Protein AF-A0A2E0FIM1-F1 (afdb_monomer_lite)

Secondary structure (DSSP, 8-state):
---------------HHHHHHHHHHTT---SEEEEEEEE--GGGGSTTSHHHHHHHHHHHHTT-EEEEEEEEETTEEEEEEEEEEES-GGGHHHHHHHHHHHHHHHHHHTT--PEEEEEEESPPPPPP-------------

Radius of gyration: 20.63 Å; chains: 1; bounding box: 33×70×42 Å

Sequence (141 aa):
MSISKENEEEEQVMELADALQYYVDEGFPPEGFVVRYTFGEPSVNQESHPVWERLKLVAAGKDMNLQRRVLLFKEKSFTQYEMVWMGHHKLLVDTTNSVCELVENITKELDLQPTFTFGFLGSNPPPVEEVESEEADDDLF

Foldseek 3Di:
DDDDDDPPPPPPDDDPVVVQVVCVVVVFHFQWKKKKWKFQDVLVVDCPPPLNVLLVVLLVVLVWDWDWDWDDDPPTIMIMIMTIDGHGSVCHNVSVVVSVVSSVVVCVVVVTDTDMDMDTHRGPDDPDPPPPPPDPPPPDD

Structure (mmCIF, N/CA/C/O backbone):
data_AF-A0A2E0FIM1-F1
#
_entry.id   AF-A0A2E0FIM1-F1
#
loop_
_atom_site.group_PDB
_atom_site.id
_atom_site.type_symbol
_atom_site.label_atom_id
_atom_site.label_alt_id
_atom_site.label_comp_id
_atom_site.label_asym_id
_atom_site.label_entity_id
_atom_site.label_seq_id
_atom_site.pdbx_PDB_ins_code
_atom_site.Cartn_x
_atom_site.Cartn_y
_atom_site.Cartn_z
_atom_site.occupancy
_atom_site.B_iso_or_equiv
_atom_site.auth_seq_id
_atom_site.auth_comp_id
_atom_site.auth_asym_id
_atom_site.auth_atom_id
_atom_site.pdbx_PDB_model_num
ATOM 1 N N . MET A 1 1 ? -8.206 48.961 4.053 1.00 38.09 1 MET A N 1
ATOM 2 C CA . MET A 1 1 ? -8.530 47.526 4.157 1.00 38.09 1 MET A CA 1
ATOM 3 C C . MET A 1 1 ? -8.363 46.945 2.771 1.00 38.09 1 MET A C 1
ATOM 5 O O . MET A 1 1 ? -9.228 47.171 1.938 1.00 38.09 1 MET A O 1
ATOM 9 N N . SER A 1 2 ? -7.239 46.285 2.517 1.00 35.97 2 SER A N 1
ATOM 10 C CA . SER A 1 2 ? -7.026 45.534 1.282 1.00 35.97 2 SER A CA 1
ATOM 11 C C . SER A 1 2 ? -6.660 44.127 1.712 1.00 35.97 2 SER A C 1
ATOM 13 O O . SER A 1 2 ? -5.636 43.923 2.354 1.00 35.97 2 SER A O 1
ATOM 15 N N . ILE A 1 3 ? -7.583 43.203 1.469 1.00 41.97 3 ILE A N 1
ATOM 16 C CA . ILE A 1 3 ? -7.375 41.770 1.635 1.00 41.97 3 ILE A CA 1
ATOM 17 C C . ILE A 1 3 ? -6.574 41.352 0.406 1.00 41.97 3 ILE A C 1
ATOM 19 O O . ILE A 1 3 ? -7.114 41.332 -0.701 1.00 41.97 3 ILE A O 1
ATOM 23 N N . SER A 1 4 ? -5.280 41.111 0.588 1.00 43.69 4 SER A N 1
ATOM 24 C CA . SER A 1 4 ? -4.469 40.429 -0.413 1.00 43.69 4 SER A CA 1
ATOM 25 C C . SER A 1 4 ? -4.990 38.998 -0.513 1.00 43.69 4 SER A C 1
ATOM 27 O O . SER A 1 4 ? -5.038 38.289 0.488 1.00 43.69 4 SER A O 1
ATOM 29 N N . LYS A 1 5 ? -5.464 38.617 -1.700 1.00 46.41 5 LYS A N 1
ATOM 30 C CA . LYS A 1 5 ? -5.798 37.232 -2.027 1.00 46.41 5 LYS A CA 1
ATOM 31 C C . LYS A 1 5 ? -4.496 36.438 -2.030 1.00 46.41 5 LYS A C 1
ATOM 33 O O . LYS A 1 5 ? -3.640 36.696 -2.871 1.00 46.41 5 LYS A O 1
ATOM 38 N N . GLU A 1 6 ? -4.354 35.524 -1.083 1.00 45.94 6 GLU A N 1
ATOM 39 C CA . GLU A 1 6 ? -3.395 34.429 -1.181 1.00 45.94 6 GLU A CA 1
ATOM 40 C C . GLU A 1 6 ? -3.806 33.602 -2.409 1.00 45.94 6 GLU A C 1
ATOM 42 O O . GLU A 1 6 ? -4.928 33.101 -2.483 1.00 45.94 6 GLU A O 1
ATOM 47 N N . ASN A 1 7 ? -2.946 33.574 -3.430 1.00 42.72 7 ASN A N 1
ATOM 48 C CA . ASN A 1 7 ? -3.032 32.585 -4.497 1.00 42.72 7 ASN A CA 1
ATOM 49 C C . ASN A 1 7 ? -2.690 31.244 -3.842 1.00 42.72 7 ASN A C 1
ATOM 51 O O . ASN A 1 7 ? -1.523 30.958 -3.594 1.00 42.72 7 ASN A O 1
ATOM 55 N N . GLU A 1 8 ? -3.709 30.460 -3.511 1.00 46.88 8 GLU A N 1
ATOM 56 C CA . GLU A 1 8 ? -3.545 29.029 -3.290 1.00 46.88 8 GLU A CA 1
ATOM 57 C C . GLU A 1 8 ? -3.137 28.442 -4.649 1.00 46.88 8 GLU A C 1
ATOM 59 O O . GLU A 1 8 ? -3.959 28.351 -5.561 1.00 46.88 8 GLU A O 1
ATOM 64 N N . GLU A 1 9 ? -1.848 28.148 -4.837 1.00 56.88 9 GLU A N 1
ATOM 65 C CA . GLU A 1 9 ? -1.410 27.285 -5.932 1.00 56.88 9 GLU A CA 1
ATOM 66 C C . GLU A 1 9 ? -2.156 25.961 -5.767 1.00 56.88 9 GLU A C 1
ATOM 68 O O . GLU A 1 9 ? -1.933 25.227 -4.803 1.00 56.88 9 GLU A O 1
ATOM 73 N N . GLU A 1 10 ? -3.120 25.697 -6.651 1.00 50.91 10 GLU A N 1
ATOM 74 C CA . GLU A 1 10 ? -3.835 24.427 -6.668 1.00 50.91 10 GLU A CA 1
ATOM 75 C C . GLU A 1 10 ? -2.791 23.315 -6.830 1.00 50.91 10 GLU A C 1
ATOM 77 O O . GLU A 1 10 ? -2.129 23.239 -7.868 1.00 50.91 10 GLU A O 1
ATOM 82 N N . GLU A 1 11 ? -2.614 22.479 -5.798 1.00 59.16 11 GLU A N 1
ATOM 83 C CA . GLU A 1 11 ? -1.773 21.285 -5.877 1.00 59.16 11 GLU A CA 1
ATOM 84 C C . GLU A 1 11 ? -2.200 20.491 -7.117 1.00 59.16 11 GLU A C 1
ATOM 86 O O . GLU A 1 11 ? -3.303 19.936 -7.173 1.00 59.16 11 GLU A O 1
ATOM 91 N N . GLN A 1 12 ? -1.350 20.470 -8.147 1.00 60.41 12 GLN A N 1
ATOM 92 C CA . GLN A 1 12 ? -1.640 19.714 -9.356 1.00 60.41 12 GLN A CA 1
ATOM 93 C C . GLN A 1 12 ? -1.578 18.230 -9.014 1.00 60.41 12 GLN A C 1
ATOM 95 O O . GLN A 1 12 ? -0.507 17.640 -8.870 1.00 60.41 12 GLN A O 1
ATOM 100 N N . VAL A 1 13 ? -2.755 17.626 -8.870 1.00 74.25 13 VAL A N 1
ATOM 101 C CA . VAL A 1 13 ? -2.893 16.181 -8.723 1.00 74.25 13 VAL A CA 1
ATOM 102 C C . VAL A 1 13 ? -2.429 15.536 -10.027 1.00 74.25 13 VAL A C 1
ATOM 104 O O . VAL A 1 13 ? -3.070 15.683 -11.066 1.00 74.25 13 VAL A O 1
ATOM 107 N N . MET A 1 14 ? -1.297 14.838 -9.965 1.00 81.31 14 MET A N 1
ATOM 108 C CA . MET A 1 14 ? -0.728 14.096 -11.085 1.00 81.31 14 MET A CA 1
ATOM 109 C C . MET A 1 14 ? -1.113 12.618 -10.991 1.00 81.31 14 MET A C 1
ATOM 111 O O . MET A 1 14 ? -1.089 12.025 -9.910 1.00 81.31 14 MET A O 1
ATOM 115 N N . GLU A 1 15 ? -1.436 12.009 -12.130 1.00 90.50 15 GLU A N 1
ATOM 116 C CA . GLU A 1 15 ? -1.664 10.569 -12.211 1.00 90.50 15 GLU A CA 1
ATOM 117 C C . GLU A 1 15 ? -0.373 9.796 -11.910 1.00 90.50 15 GLU A C 1
ATOM 119 O O . GLU A 1 15 ? 0.727 10.203 -12.288 1.00 90.50 15 GLU A O 1
ATOM 124 N N . LEU A 1 16 ? -0.489 8.631 -11.263 1.00 91.25 16 LEU A N 1
ATOM 125 C CA . LEU A 1 16 ? 0.678 7.837 -10.852 1.00 91.25 16 LEU A CA 1
ATOM 126 C C . LEU A 1 16 ? 1.591 7.464 -12.034 1.00 91.25 16 LEU A C 1
ATOM 128 O O . LEU A 1 16 ? 2.810 7.397 -11.878 1.00 91.25 16 LEU A O 1
ATOM 132 N N . ALA A 1 17 ? 1.004 7.201 -13.204 1.00 93.00 17 ALA A N 1
ATOM 133 C CA . ALA A 1 17 ? 1.752 6.865 -14.411 1.00 93.00 17 ALA A CA 1
ATOM 134 C C . ALA A 1 17 ? 2.586 8.050 -14.918 1.00 93.00 17 ALA A C 1
ATOM 136 O O . ALA A 1 17 ? 3.748 7.858 -15.274 1.00 93.00 17 ALA A O 1
ATOM 137 N N . ASP A 1 18 ? 2.022 9.257 -14.884 1.00 92.44 18 ASP A N 1
ATOM 138 C CA . ASP A 1 18 ? 2.710 10.480 -15.302 1.00 92.44 18 ASP A CA 1
ATOM 139 C C . ASP A 1 18 ? 3.823 10.829 -14.311 1.00 92.44 18 ASP A C 1
ATOM 141 O O . ASP A 1 18 ? 4.952 11.104 -14.717 1.00 92.44 18 ASP A O 1
ATOM 145 N N . ALA A 1 19 ? 3.545 10.695 -13.009 1.00 90.31 19 ALA A N 1
ATOM 146 C CA . ALA A 1 19 ? 4.542 10.884 -11.961 1.00 90.31 19 ALA A CA 1
ATOM 147 C C . ALA A 1 19 ? 5.712 9.914 -12.132 1.00 90.31 19 ALA A C 1
ATOM 149 O O . ALA A 1 19 ? 6.868 10.320 -12.072 1.00 90.31 19 ALA A O 1
ATOM 150 N N . LEU A 1 20 ? 5.432 8.636 -12.399 1.00 92.50 20 LEU A N 1
ATOM 151 C CA . LEU A 1 20 ? 6.477 7.656 -12.667 1.00 92.50 20 LEU A CA 1
ATOM 152 C C . LEU A 1 20 ? 7.301 8.022 -13.907 1.00 92.50 20 LEU A C 1
ATOM 154 O O . LEU A 1 20 ? 8.527 7.921 -13.870 1.00 92.50 20 LEU A O 1
ATOM 158 N N . GLN A 1 21 ? 6.633 8.415 -14.992 1.00 92.81 21 GLN A N 1
ATOM 159 C CA . GLN A 1 21 ? 7.291 8.746 -16.251 1.00 92.81 21 GLN A CA 1
ATOM 160 C C . GLN A 1 21 ? 8.233 9.944 -16.089 1.00 92.81 21 GLN A C 1
ATOM 162 O O . GLN A 1 21 ? 9.367 9.870 -16.553 1.00 92.81 21 GLN A O 1
ATOM 167 N N . TYR A 1 22 ? 7.823 10.967 -15.335 1.00 90.56 22 TYR A N 1
ATOM 168 C CA . TYR A 1 22 ? 8.668 12.109 -14.984 1.00 90.56 22 TYR A CA 1
ATOM 169 C C . TYR A 1 22 ? 10.003 11.673 -14.353 1.00 90.56 22 TYR A C 1
ATOM 171 O O . TYR A 1 22 ? 11.070 12.037 -14.841 1.00 90.56 22 TYR A O 1
ATOM 179 N N . TYR A 1 23 ? 9.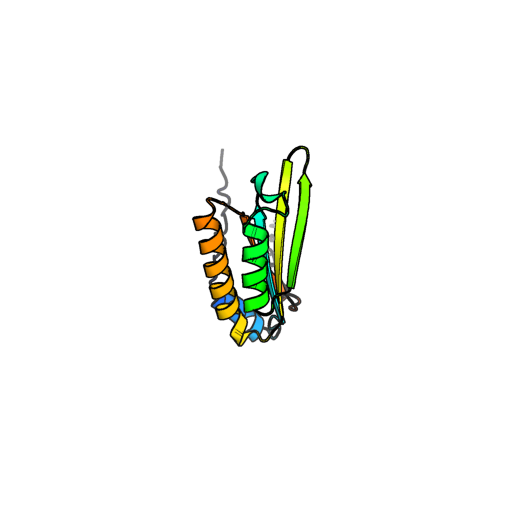977 10.805 -13.335 1.00 89.88 23 TYR A N 1
ATOM 180 C CA . TYR A 1 23 ? 11.213 10.308 -12.713 1.00 89.88 23 TYR A CA 1
ATOM 181 C C . TYR A 1 23 ? 12.077 9.465 -13.661 1.00 89.88 23 TYR A C 1
ATOM 183 O O . TYR A 1 23 ? 13.306 9.489 -13.569 1.00 89.88 23 TYR A O 1
ATOM 191 N N . VAL A 1 24 ? 11.458 8.691 -14.559 1.00 90.75 24 VAL A N 1
ATOM 192 C CA . VAL A 1 24 ? 12.190 7.894 -15.555 1.00 90.75 24 VAL A CA 1
ATOM 193 C C . VAL A 1 24 ? 12.899 8.802 -16.561 1.00 90.75 24 VAL A C 1
ATOM 195 O O . VAL A 1 24 ? 14.067 8.550 -16.866 1.00 90.75 24 VAL A O 1
ATOM 198 N N . ASP A 1 25 ? 12.223 9.842 -17.048 1.00 91.56 25 ASP A N 1
ATOM 199 C CA . ASP A 1 25 ? 12.757 10.775 -18.046 1.00 91.56 25 ASP A CA 1
ATOM 200 C C . ASP A 1 25 ? 13.899 11.631 -17.484 1.00 91.56 25 ASP A C 1
ATOM 202 O O . ASP A 1 25 ? 14.904 11.835 -18.166 1.00 91.56 25 ASP A O 1
ATOM 206 N N . GLU A 1 26 ? 13.815 12.011 -16.206 1.00 89.12 26 GLU A N 1
ATOM 207 C CA . GLU A 1 26 ? 14.891 12.694 -15.472 1.00 89.12 26 GLU A CA 1
ATOM 208 C C . GLU A 1 26 ? 16.080 11.771 -15.129 1.00 89.12 26 GLU A C 1
ATOM 210 O O . GLU A 1 26 ? 17.077 12.199 -14.548 1.00 89.12 26 GLU A O 1
ATOM 215 N N . GLY A 1 27 ? 16.014 10.483 -15.487 1.00 88.06 27 GLY A N 1
ATOM 216 C CA . GLY A 1 27 ? 17.092 9.521 -15.252 1.00 88.06 27 GLY A CA 1
ATOM 217 C C . GLY A 1 27 ? 17.173 8.999 -13.814 1.00 88.06 27 GLY A C 1
ATOM 218 O O . GLY A 1 27 ? 18.158 8.347 -13.458 1.00 88.06 27 GLY A O 1
ATOM 219 N N . PHE A 1 28 ? 16.129 9.215 -13.009 1.00 89.31 28 PHE A N 1
ATOM 220 C CA . PHE A 1 28 ? 15.999 8.735 -11.630 1.00 89.31 28 PHE A CA 1
ATOM 221 C C . PHE A 1 28 ? 14.837 7.737 -11.481 1.00 89.31 28 PHE A C 1
ATOM 223 O O . PHE A 1 28 ? 13.942 7.956 -10.663 1.00 89.31 28 PHE A O 1
ATOM 230 N N . PRO A 1 29 ? 14.806 6.629 -12.249 1.00 90.12 29 PRO A N 1
ATOM 231 C CA . PRO A 1 29 ? 13.695 5.688 -12.202 1.00 90.12 29 PRO A CA 1
ATOM 232 C C . PRO A 1 29 ? 13.540 5.092 -10.790 1.00 90.12 29 PRO A C 1
ATOM 234 O O . PRO A 1 29 ? 14.515 4.560 -10.254 1.00 90.12 29 PRO A O 1
ATOM 237 N N . PRO A 1 30 ? 12.330 5.093 -10.203 1.00 92.69 30 PRO A N 1
ATOM 238 C CA . PRO A 1 30 ? 12.089 4.456 -8.917 1.00 92.69 30 PRO A CA 1
ATOM 239 C C . PRO A 1 30 ? 12.418 2.959 -8.945 1.00 92.69 30 PRO A C 1
ATOM 241 O O . PRO A 1 30 ? 12.092 2.242 -9.897 1.00 92.69 30 PRO A O 1
ATOM 244 N N . GLU A 1 31 ? 13.018 2.474 -7.862 1.00 93.69 31 GLU A N 1
ATOM 245 C CA . GLU A 1 31 ? 13.372 1.063 -7.653 1.00 93.69 31 GLU A CA 1
ATOM 246 C C . GLU A 1 31 ? 12.271 0.286 -6.921 1.00 93.69 31 GLU A C 1
ATOM 248 O O . GLU A 1 31 ? 12.375 -0.921 -6.685 1.00 93.69 31 GLU A O 1
ATOM 253 N N . GLY A 1 32 ? 11.210 0.982 -6.524 1.00 95.12 32 GLY A N 1
ATOM 254 C CA . GLY A 1 32 ? 10.127 0.410 -5.756 1.00 95.12 32 GLY A CA 1
ATOM 255 C C . GLY A 1 32 ? 9.151 1.460 -5.264 1.00 95.12 32 GLY A C 1
ATOM 256 O O . GLY A 1 32 ? 9.233 2.643 -5.606 1.00 95.12 32 GLY A O 1
ATOM 257 N N . PHE A 1 33 ? 8.231 1.011 -4.424 1.00 96.25 33 PHE A N 1
ATOM 258 C CA . PHE A 1 33 ? 7.292 1.880 -3.742 1.00 96.25 33 PHE A CA 1
ATOM 259 C C . PHE A 1 33 ? 6.974 1.355 -2.347 1.00 96.25 33 PHE A C 1
ATOM 261 O O . PHE A 1 33 ? 7.133 0.171 -2.032 1.00 96.25 33 PHE A O 1
ATOM 268 N N . VAL A 1 34 ? 6.480 2.261 -1.515 1.00 96.69 34 VAL A N 1
ATOM 269 C CA . VAL A 1 34 ? 5.868 1.954 -0.234 1.00 96.69 34 VAL A CA 1
ATOM 270 C C . VAL A 1 34 ? 4.425 2.432 -0.249 1.00 96.69 34 VAL A C 1
ATOM 272 O O . VAL A 1 34 ? 4.133 3.574 -0.596 1.00 96.69 34 VAL A O 1
ATOM 275 N N . VAL A 1 35 ? 3.515 1.552 0.155 1.00 97.06 35 VAL A N 1
ATOM 276 C CA . VAL A 1 35 ? 2.154 1.929 0.535 1.00 97.06 35 VAL A CA 1
ATOM 277 C C . VAL A 1 35 ? 1.978 1.697 2.016 1.00 97.06 35 VAL A C 1
ATOM 279 O O . VAL A 1 35 ? 2.421 0.691 2.576 1.00 97.06 35 VAL A O 1
ATOM 282 N N . ARG A 1 36 ? 1.321 2.641 2.670 1.00 97.31 36 ARG A N 1
ATOM 283 C CA . ARG A 1 36 ? 1.111 2.600 4.106 1.00 97.31 36 ARG A CA 1
ATOM 284 C C . ARG A 1 36 ? -0.339 2.912 4.418 1.00 97.31 36 ARG A C 1
ATOM 286 O O . ARG A 1 36 ? -0.878 3.924 3.981 1.00 97.31 36 ARG A O 1
ATOM 293 N N . TYR A 1 37 ? -0.930 2.031 5.211 1.00 97.12 37 TYR A N 1
ATOM 294 C CA . TYR A 1 37 ? -2.306 2.105 5.672 1.00 97.12 37 TYR A CA 1
ATOM 295 C C . TYR A 1 37 ? -2.294 2.307 7.181 1.00 97.12 37 TYR A C 1
ATOM 297 O O . TYR A 1 37 ? -1.749 1.480 7.915 1.00 97.12 37 TYR A O 1
ATOM 305 N N . THR A 1 38 ? -2.866 3.415 7.643 1.00 96.44 38 THR A N 1
ATOM 306 C CA . THR A 1 38 ? -2.946 3.753 9.067 1.00 96.44 38 THR A CA 1
ATOM 307 C C . THR A 1 38 ? -4.395 3.689 9.530 1.00 96.44 38 THR A C 1
ATOM 309 O O . THR A 1 38 ? -5.232 4.444 9.050 1.00 96.44 38 THR A O 1
ATOM 312 N N . PHE A 1 39 ? -4.671 2.794 10.472 1.00 95.88 39 PHE A N 1
ATOM 313 C CA . PHE A 1 39 ? -5.985 2.535 11.052 1.00 95.88 39 PHE A CA 1
ATOM 314 C C . PHE A 1 39 ? -6.092 3.211 12.420 1.00 95.88 39 PHE A C 1
ATOM 316 O O . PHE A 1 39 ? -5.189 3.076 13.254 1.00 95.88 39 PHE A O 1
ATOM 323 N N . GLY A 1 40 ? -7.185 3.938 12.644 1.00 93.69 40 GLY A N 1
ATOM 324 C CA . GLY A 1 40 ? -7.495 4.586 13.925 1.00 93.69 40 GLY A CA 1
ATOM 325 C C . GLY A 1 40 ? -8.402 3.746 14.827 1.00 93.69 40 GLY A C 1
ATOM 326 O O . GLY A 1 40 ? -8.596 4.072 15.997 1.00 93.69 40 GLY A O 1
ATOM 327 N N . GLU A 1 41 ? -8.965 2.670 14.286 1.00 92.94 41 GLU A N 1
ATOM 328 C CA . GLU A 1 41 ? -9.910 1.781 14.936 1.00 92.94 41 GLU A CA 1
ATOM 329 C C . GLU A 1 41 ? -9.184 0.892 15.964 1.00 92.94 41 GLU A C 1
ATOM 331 O O . GLU A 1 41 ? -8.315 0.094 15.596 1.00 92.94 41 GLU A O 1
ATOM 336 N N . PRO A 1 42 ? -9.539 0.956 17.265 1.00 87.62 42 PRO A N 1
ATOM 337 C CA . PRO A 1 42 ? -8.822 0.213 18.304 1.00 87.62 42 PRO A CA 1
ATOM 338 C C . PRO A 1 42 ? -8.854 -1.312 18.139 1.00 87.62 42 PRO A C 1
ATOM 340 O O . PRO A 1 42 ? -7.957 -2.000 18.629 1.00 87.62 42 PRO A O 1
ATO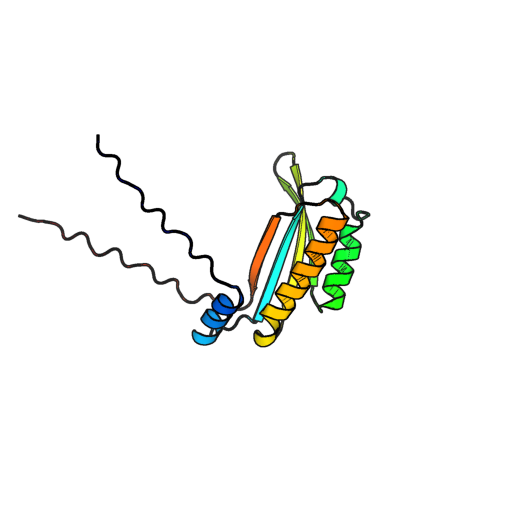M 343 N N . SER A 1 43 ? -9.868 -1.851 17.454 1.00 89.81 43 SER A N 1
ATOM 344 C CA . SER A 1 43 ? -9.987 -3.283 17.147 1.00 89.81 43 SER A CA 1
ATOM 345 C C . SER A 1 43 ? -8.811 -3.799 16.312 1.00 89.81 43 SER A C 1
ATOM 347 O O . SER A 1 43 ? -8.382 -4.937 16.501 1.00 89.81 43 SER A O 1
ATOM 349 N N . VAL A 1 44 ? -8.237 -2.956 15.448 1.00 92.69 44 VAL A N 1
ATOM 350 C CA . VAL A 1 44 ? -7.120 -3.304 14.553 1.00 92.69 44 VAL A CA 1
ATOM 351 C C . VAL A 1 44 ? -5.788 -3.448 15.309 1.00 92.69 44 VAL A C 1
ATOM 353 O O . VAL A 1 44 ? -4.843 -4.087 14.838 1.00 92.69 44 VAL A O 1
ATOM 356 N N . ASN A 1 45 ? -5.709 -2.933 16.539 1.00 89.06 45 ASN A N 1
ATOM 357 C CA . ASN A 1 45 ? -4.525 -3.090 17.387 1.00 89.06 45 ASN A CA 1
ATOM 358 C C . ASN A 1 45 ? -4.285 -4.531 17.836 1.00 89.06 45 ASN A C 1
ATOM 360 O O . ASN A 1 45 ? -3.167 -4.866 18.237 1.00 89.06 45 ASN A O 1
ATOM 364 N N . GLN A 1 46 ? -5.306 -5.382 17.783 1.00 88.44 46 GLN A N 1
ATOM 365 C CA . GLN A 1 46 ? -5.169 -6.787 18.129 1.00 88.44 46 GLN A CA 1
ATOM 366 C C . GLN A 1 46 ? -4.597 -7.556 16.938 1.00 88.44 46 GLN A C 1
ATOM 368 O O . GLN A 1 46 ? -5.096 -7.450 15.822 1.00 88.44 46 GLN A O 1
ATOM 373 N N . GLU A 1 47 ? -3.572 -8.377 17.164 1.00 84.81 47 GLU A N 1
ATOM 374 C CA . GLU A 1 47 ? -2.985 -9.202 16.093 1.00 84.81 47 GLU A CA 1
ATOM 375 C C . GLU A 1 47 ? -3.958 -10.248 15.540 1.00 84.81 47 GLU A C 1
ATOM 377 O O . GLU A 1 47 ? -3.803 -10.692 14.407 1.00 84.81 47 GLU A O 1
ATOM 382 N N . SER A 1 48 ? -4.988 -10.604 16.310 1.00 91.31 48 SER A N 1
ATOM 383 C CA . SER A 1 48 ? -6.086 -11.466 15.874 1.00 91.31 48 SER A CA 1
ATOM 384 C C . SER A 1 48 ? -7.060 -10.786 14.910 1.00 91.31 48 SER A C 1
ATOM 386 O O . SER A 1 48 ? -7.971 -11.449 14.415 1.00 91.31 48 SER A O 1
ATOM 388 N N . HIS A 1 49 ? -6.924 -9.480 14.652 1.00 95.56 49 HIS A N 1
ATOM 389 C CA . HIS A 1 49 ? -7.809 -8.783 13.727 1.00 95.56 49 HIS A CA 1
ATOM 390 C C . HIS A 1 49 ? -7.651 -9.348 12.299 1.00 95.56 49 HIS A C 1
ATOM 392 O O . HIS A 1 49 ? -6.521 -9.432 11.806 1.00 95.56 49 HIS A O 1
ATOM 398 N N . PRO A 1 50 ? -8.747 -9.677 11.581 1.00 96.38 50 PRO A N 1
ATOM 399 C CA . PRO A 1 50 ? -8.679 -10.332 10.267 1.00 96.38 50 PRO A CA 1
ATOM 400 C C . PRO A 1 50 ? -7.869 -9.577 9.209 1.00 96.38 50 PRO A C 1
ATOM 402 O O . PRO A 1 50 ? -7.329 -10.188 8.287 1.00 96.38 50 PRO A O 1
ATOM 405 N N . VAL A 1 51 ? -7.767 -8.251 9.342 1.00 96.12 51 VAL A N 1
ATOM 406 C CA . VAL A 1 51 ? -6.981 -7.411 8.428 1.00 96.12 51 VAL A CA 1
ATOM 407 C C . VAL A 1 51 ? -5.514 -7.839 8.374 1.00 96.12 51 VAL A C 1
ATOM 409 O O . VAL A 1 51 ? -4.912 -7.779 7.310 1.00 96.12 51 VAL A O 1
ATOM 412 N N . TRP A 1 52 ? -4.945 -8.332 9.480 1.00 95.06 52 TRP A N 1
ATOM 413 C CA . TRP A 1 52 ? -3.535 -8.710 9.524 1.00 95.06 52 TRP A CA 1
ATOM 414 C C . TRP A 1 52 ? -3.228 -9.868 8.577 1.00 95.06 52 TRP A C 1
ATOM 416 O O . TRP A 1 52 ? -2.360 -9.754 7.714 1.00 95.06 52 TRP A O 1
ATOM 426 N N . GLU A 1 53 ? -3.982 -10.959 8.693 1.00 95.50 53 GLU A N 1
ATOM 427 C CA . GLU A 1 53 ? -3.804 -12.135 7.839 1.00 95.50 53 GLU A CA 1
ATOM 428 C C . GLU A 1 53 ? -4.150 -11.831 6.378 1.00 95.50 53 GLU A C 1
ATOM 430 O O . GLU A 1 53 ? -3.454 -12.274 5.468 1.00 95.50 53 GLU A O 1
ATOM 435 N N . ARG A 1 54 ? -5.172 -11.005 6.131 1.00 97.25 54 ARG A N 1
ATOM 436 C CA . ARG A 1 54 ? -5.534 -10.598 4.767 1.00 97.25 54 ARG A CA 1
ATOM 437 C C . ARG A 1 54 ? -4.442 -9.753 4.104 1.00 97.25 54 ARG A C 1
ATOM 439 O O . ARG A 1 54 ? -4.114 -9.999 2.948 1.00 97.25 54 ARG A O 1
ATOM 446 N N . LEU A 1 55 ? -3.825 -8.820 4.830 1.00 97.12 55 LEU A N 1
ATOM 447 C CA . LEU A 1 55 ? -2.704 -8.033 4.306 1.00 97.12 55 LEU A CA 1
ATOM 448 C C . LEU A 1 55 ? -1.446 -8.879 4.094 1.00 97.12 55 LEU A C 1
ATOM 450 O O . LEU A 1 55 ? -0.733 -8.656 3.118 1.00 97.12 55 LEU A O 1
ATOM 454 N N . LYS A 1 56 ? -1.191 -9.893 4.934 1.00 96.69 56 LYS A N 1
ATOM 455 C CA . LYS A 1 56 ? -0.118 -10.867 4.669 1.00 96.69 56 LYS A CA 1
ATOM 456 C C . LYS A 1 56 ? -0.324 -11.596 3.345 1.00 96.69 56 LYS A C 1
ATOM 458 O O . LYS A 1 56 ? 0.644 -11.780 2.616 1.00 96.69 56 LYS A O 1
ATOM 463 N N . LEU A 1 57 ? -1.558 -11.999 3.030 1.00 97.38 57 LEU A N 1
ATOM 464 C CA . LEU A 1 57 ? -1.872 -12.657 1.758 1.00 97.38 57 LEU A CA 1
ATOM 465 C C . LEU A 1 57 ? -1.641 -11.729 0.564 1.00 97.38 57 LEU A C 1
ATOM 467 O O . LEU A 1 57 ? -1.072 -12.168 -0.432 1.00 97.38 57 LEU A O 1
ATOM 471 N N . VAL A 1 58 ? -2.032 -10.455 0.673 1.00 97.38 58 VAL A N 1
ATOM 472 C CA . VAL A 1 58 ? -1.758 -9.455 -0.372 1.00 97.38 58 VAL A CA 1
ATOM 473 C C . VAL A 1 58 ? -0.255 -9.288 -0.573 1.00 97.38 58 VAL A C 1
ATOM 475 O O . VAL A 1 58 ? 0.223 -9.402 -1.699 1.00 97.38 58 VAL A O 1
ATOM 478 N N . ALA A 1 59 ? 0.492 -9.085 0.514 1.00 97.38 59 ALA A N 1
ATOM 479 C CA . ALA A 1 59 ? 1.933 -8.903 0.450 1.00 97.38 59 ALA A CA 1
ATOM 480 C C . ALA A 1 59 ? 2.638 -10.131 -0.145 1.00 97.38 59 ALA A C 1
ATOM 482 O O . ALA A 1 59 ? 3.429 -9.991 -1.072 1.00 97.38 59 ALA A O 1
ATOM 483 N N . ALA A 1 60 ? 2.295 -11.339 0.309 1.00 96.94 60 ALA A N 1
ATOM 484 C CA . ALA A 1 60 ? 2.857 -12.578 -0.224 1.00 96.94 60 ALA A CA 1
ATOM 485 C C . AL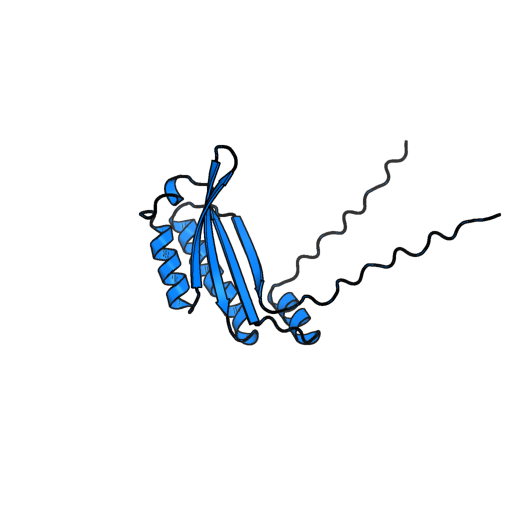A A 1 60 ? 2.495 -12.803 -1.702 1.00 96.94 60 ALA A C 1
ATOM 487 O O . ALA A 1 60 ? 3.336 -13.244 -2.474 1.00 96.94 60 ALA A O 1
ATOM 488 N N . GLY A 1 61 ? 1.265 -12.483 -2.115 1.00 96.25 61 GLY A N 1
ATOM 489 C CA . GLY A 1 61 ? 0.818 -12.632 -3.503 1.00 96.25 61 GLY A CA 1
ATOM 490 C C . GLY A 1 61 ? 1.419 -11.615 -4.479 1.00 96.25 61 GLY A C 1
ATOM 491 O O . GLY A 1 61 ? 1.261 -11.774 -5.690 1.00 96.25 61 GLY A O 1
ATOM 492 N N . LYS A 1 62 ? 2.073 -10.568 -3.968 1.00 95.56 62 LYS A N 1
ATOM 493 C CA . LYS A 1 62 ? 2.697 -9.487 -4.744 1.00 95.56 62 LYS A CA 1
ATOM 494 C C . LYS A 1 62 ? 4.193 -9.337 -4.460 1.00 95.56 62 LYS A C 1
ATOM 496 O O . LYS A 1 62 ? 4.772 -8.322 -4.832 1.00 95.56 62 LYS A O 1
ATOM 501 N N . ASP A 1 63 ? 4.801 -10.321 -3.796 1.00 95.81 63 ASP A N 1
ATOM 502 C CA . ASP A 1 63 ? 6.218 -10.320 -3.410 1.00 95.81 63 ASP A CA 1
ATOM 503 C C . ASP A 1 63 ? 6.645 -9.054 -2.634 1.00 95.81 63 ASP A C 1
ATOM 505 O O . ASP A 1 63 ? 7.731 -8.508 -2.824 1.00 95.81 63 ASP A O 1
ATOM 509 N N . MET A 1 64 ? 5.776 -8.563 -1.744 1.00 97.44 64 MET A N 1
ATOM 510 C CA . MET A 1 64 ? 6.019 -7.378 -0.917 1.00 97.44 64 MET A CA 1
ATOM 511 C C . MET A 1 64 ? 6.491 -7.750 0.489 1.00 97.44 64 MET A C 1
ATOM 513 O O . MET A 1 64 ? 6.059 -8.741 1.083 1.00 97.44 64 MET A O 1
ATOM 517 N N . ASN A 1 65 ? 7.311 -6.888 1.084 1.00 97.69 65 ASN A N 1
ATOM 518 C CA . ASN A 1 65 ? 7.599 -6.932 2.512 1.00 97.69 65 ASN A CA 1
ATOM 519 C C . ASN A 1 65 ? 6.492 -6.204 3.281 1.00 97.69 65 ASN A C 1
ATOM 521 O O . ASN A 1 65 ? 6.228 -5.036 3.007 1.00 97.69 65 ASN A O 1
ATOM 525 N N . LEU A 1 66 ? 5.864 -6.878 4.245 1.00 97.62 66 LEU A N 1
ATOM 526 C CA . LEU A 1 66 ? 4.839 -6.297 5.108 1.00 97.62 66 LEU A CA 1
ATOM 527 C C . LEU A 1 66 ? 5.382 -6.076 6.520 1.00 97.62 66 LEU A C 1
ATOM 529 O O . LEU A 1 66 ? 5.810 -7.015 7.192 1.00 97.62 66 LEU A O 1
ATOM 533 N N . GLN A 1 67 ? 5.260 -4.846 7.006 1.00 96.75 67 GLN A N 1
ATOM 534 C CA . GLN A 1 67 ? 5.570 -4.474 8.379 1.00 96.75 67 GLN A CA 1
ATOM 535 C C . GLN A 1 67 ? 4.329 -3.948 9.087 1.00 96.75 67 GLN A C 1
ATOM 537 O O . GLN A 1 67 ? 3.515 -3.230 8.509 1.00 96.75 67 GLN A O 1
ATOM 542 N N . ARG A 1 68 ? 4.209 -4.276 10.373 1.00 95.31 68 ARG A N 1
ATOM 543 C CA . ARG A 1 68 ? 3.158 -3.774 11.257 1.00 95.31 68 ARG A CA 1
ATOM 544 C C . ARG A 1 68 ? 3.786 -2.978 12.391 1.00 95.31 68 ARG A C 1
ATOM 546 O O . ARG A 1 68 ? 4.719 -3.453 13.033 1.00 95.31 68 ARG A O 1
ATOM 553 N N . ARG A 1 69 ? 3.246 -1.795 12.673 1.00 94.00 69 ARG A N 1
ATOM 554 C CA . ARG A 1 69 ? 3.647 -0.948 13.802 1.00 94.00 69 ARG A CA 1
ATOM 555 C C . ARG A 1 69 ? 2.402 -0.477 14.545 1.00 94.00 69 ARG A C 1
ATOM 557 O O . ARG A 1 69 ? 1.428 -0.075 13.917 1.00 94.00 69 ARG A O 1
ATOM 564 N N . VAL A 1 70 ? 2.433 -0.511 15.873 1.00 92.31 70 VAL A N 1
ATOM 565 C CA . VAL A 1 70 ? 1.409 0.133 16.708 1.00 92.31 70 VAL A CA 1
ATOM 566 C C . VAL A 1 70 ? 1.997 1.445 17.204 1.00 92.31 70 VAL A C 1
ATOM 568 O O . VAL A 1 70 ? 3.021 1.455 17.884 1.00 92.31 70 VAL A O 1
ATOM 571 N N . LEU A 1 71 ? 1.376 2.552 16.815 1.00 90.94 71 LEU A N 1
ATOM 572 C CA . LEU A 1 71 ? 1.794 3.903 17.154 1.00 90.94 71 LEU A CA 1
ATOM 573 C C . LEU A 1 71 ? 0.918 4.419 18.291 1.00 90.94 71 LEU A C 1
ATOM 575 O O . LEU A 1 71 ? -0.308 4.342 18.224 1.00 90.94 71 LEU A O 1
ATOM 579 N N . LEU A 1 72 ? 1.545 4.969 19.326 1.00 89.69 72 LEU A N 1
ATOM 580 C CA . LEU A 1 72 ? 0.847 5.629 20.422 1.00 89.69 72 LEU A CA 1
ATOM 581 C C . LEU A 1 72 ? 1.067 7.134 20.300 1.00 89.69 72 LEU A C 1
ATOM 583 O O . LEU A 1 72 ? 2.200 7.605 20.377 1.00 89.69 72 LEU A O 1
ATOM 587 N N . PHE A 1 73 ? -0.012 7.890 20.117 1.00 84.75 73 PHE A N 1
ATOM 588 C CA . PHE A 1 73 ? 0.037 9.344 20.086 1.00 84.75 73 PHE A CA 1
ATOM 589 C C . PHE A 1 73 ? -0.939 9.921 21.106 1.00 84.75 73 PHE A C 1
ATOM 591 O O . PHE A 1 73 ? -2.160 9.806 20.964 1.00 84.75 73 PHE A O 1
ATOM 598 N N . LYS A 1 74 ? -0.386 10.558 22.145 1.00 86.31 74 LYS A N 1
ATOM 599 C CA . LYS A 1 74 ? -1.128 10.981 23.342 1.00 86.31 74 LYS A CA 1
ATOM 600 C C . LYS A 1 74 ? -1.872 9.783 23.953 1.00 86.31 74 LYS A C 1
ATOM 602 O O . LYS A 1 74 ? -1.231 8.860 24.439 1.00 86.31 74 LYS A O 1
ATOM 607 N N . GLU A 1 75 ? -3.199 9.781 23.880 1.00 84.56 75 GLU A N 1
ATOM 608 C CA . GLU A 1 75 ? -4.082 8.732 24.410 1.00 84.56 75 GLU A CA 1
ATOM 609 C C . GLU A 1 75 ? -4.724 7.881 23.300 1.00 84.56 75 GLU A C 1
ATOM 611 O O . GLU A 1 75 ? -5.618 7.081 23.567 1.00 84.56 75 GLU A O 1
ATOM 616 N N . LYS A 1 76 ? -4.300 8.052 22.040 1.00 86.44 76 LYS A N 1
ATOM 617 C CA . LYS A 1 76 ? -4.824 7.306 20.891 1.00 86.44 76 LYS A CA 1
ATOM 618 C C . LYS A 1 76 ? -3.781 6.338 20.350 1.00 86.44 76 LYS A C 1
ATOM 620 O O . LYS A 1 76 ? -2.618 6.688 20.155 1.00 86.44 76 LYS A O 1
ATOM 625 N N . SER A 1 77 ? -4.228 5.121 20.089 1.00 90.50 77 SER A N 1
ATOM 626 C CA . SER A 1 77 ? -3.467 4.072 19.417 1.00 90.50 77 SER A CA 1
ATOM 627 C C . SER A 1 77 ? -3.843 4.018 17.942 1.00 90.50 77 SER A C 1
ATOM 629 O O . SER A 1 77 ? -5.033 4.007 17.629 1.00 90.50 77 SER A O 1
ATOM 631 N N . PHE A 1 78 ? -2.851 3.901 17.074 1.00 94.00 78 PHE A N 1
ATOM 632 C CA . PHE A 1 78 ? -3.033 3.678 15.648 1.00 94.00 78 PHE A CA 1
ATOM 633 C C . PHE A 1 78 ? -2.270 2.425 15.248 1.00 94.00 78 PHE A C 1
ATOM 635 O O . PHE A 1 78 ? -1.154 2.202 15.718 1.00 94.00 78 PHE A O 1
ATOM 642 N N . THR A 1 79 ? -2.836 1.621 14.357 1.00 95.88 79 THR A N 1
ATOM 643 C CA . THR A 1 79 ? -2.099 0.512 13.749 1.00 95.88 79 THR A CA 1
ATOM 644 C C . THR A 1 79 ? -1.732 0.881 12.328 1.00 95.88 79 THR A C 1
ATOM 646 O O . THR A 1 79 ? -2.585 1.247 11.528 1.00 95.88 79 THR A O 1
ATOM 649 N N . GLN A 1 80 ? -0.451 0.773 12.013 1.00 96.38 80 GLN A N 1
ATOM 650 C CA . GLN A 1 80 ? 0.095 1.070 10.706 1.00 96.38 80 GLN A CA 1
ATOM 651 C C . GLN A 1 80 ? 0.609 -0.210 10.058 1.00 96.38 80 GLN A C 1
ATOM 653 O O . GLN A 1 80 ? 1.399 -0.942 10.659 1.00 96.38 80 GLN A O 1
ATOM 658 N N . TYR A 1 81 ? 0.179 -0.448 8.824 1.00 97.12 81 TYR A N 1
ATOM 659 C CA . TYR A 1 81 ? 0.707 -1.491 7.957 1.00 97.12 81 TYR A CA 1
ATOM 660 C C . TYR A 1 81 ? 1.456 -0.840 6.804 1.00 97.12 81 TYR A C 1
ATOM 662 O O . TYR A 1 81 ? 0.900 -0.006 6.095 1.00 97.12 81 TYR A O 1
ATOM 670 N N . GLU A 1 82 ? 2.717 -1.205 6.640 1.00 97.69 82 GLU A N 1
ATOM 671 C CA . GLU A 1 82 ? 3.611 -0.704 5.6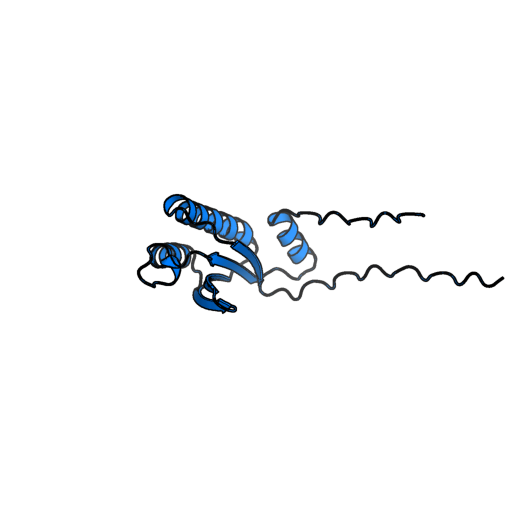02 1.00 97.69 82 GLU A CA 1
ATOM 672 C C . GLU A 1 82 ? 3.945 -1.871 4.675 1.00 97.69 82 GLU A C 1
ATOM 674 O O . GLU A 1 82 ? 4.478 -2.881 5.132 1.00 97.69 82 GLU A O 1
ATOM 679 N N . MET A 1 83 ? 3.586 -1.757 3.398 1.00 97.88 83 MET A N 1
ATOM 680 C CA . MET A 1 83 ? 3.929 -2.736 2.372 1.00 97.88 83 MET A CA 1
ATOM 681 C C . MET A 1 83 ? 4.917 -2.116 1.401 1.00 97.88 83 MET A C 1
ATOM 683 O O . MET A 1 83 ? 4.633 -1.098 0.772 1.00 97.88 83 MET A O 1
ATOM 687 N N . VAL A 1 84 ? 6.078 -2.748 1.300 1.00 97.81 84 VAL A N 1
ATOM 688 C CA . VAL A 1 84 ? 7.191 -2.309 0.467 1.00 97.81 84 VAL A CA 1
ATOM 689 C C . VAL A 1 84 ? 7.366 -3.294 -0.671 1.00 97.81 84 VAL A C 1
ATOM 691 O O . VAL A 1 84 ? 7.529 -4.493 -0.438 1.00 97.81 84 VAL A O 1
ATOM 694 N N . TRP A 1 85 ? 7.366 -2.780 -1.891 1.00 97.88 85 TRP A N 1
ATOM 695 C CA . TRP A 1 85 ? 7.688 -3.541 -3.086 1.00 97.88 85 TRP A CA 1
ATOM 696 C C . TRP A 1 85 ? 8.936 -2.962 -3.736 1.00 97.88 85 TRP A C 1
ATOM 698 O O . TRP A 1 85 ? 9.053 -1.746 -3.874 1.00 97.88 85 TRP A O 1
ATOM 708 N N . MET A 1 86 ? 9.843 -3.841 -4.152 1.00 96.25 86 MET A N 1
ATOM 709 C CA . MET A 1 86 ? 11.038 -3.490 -4.915 1.00 96.25 86 MET A CA 1
ATOM 710 C C . MET A 1 86 ? 10.990 -4.225 -6.249 1.00 96.25 86 MET A C 1
ATOM 712 O O . MET A 1 86 ? 10.682 -5.417 -6.290 1.00 96.25 86 MET A O 1
ATOM 716 N N . GLY A 1 87 ? 11.320 -3.538 -7.335 1.00 93.19 87 GLY A N 1
ATOM 717 C CA . GLY A 1 87 ? 11.295 -4.130 -8.661 1.00 93.19 87 GLY A CA 1
ATOM 718 C C . GLY A 1 87 ? 11.441 -3.103 -9.773 1.00 93.19 87 GLY A C 1
ATOM 719 O O . GLY A 1 87 ? 11.805 -1.951 -9.564 1.00 93.19 87 GLY A O 1
ATOM 720 N N . HIS A 1 88 ? 11.179 -3.537 -11.002 1.00 93.12 88 HIS A N 1
ATOM 721 C CA . HIS A 1 88 ? 11.351 -2.677 -12.166 1.00 93.12 88 HIS A CA 1
ATOM 722 C C . HIS A 1 88 ? 10.183 -1.688 -12.295 1.00 93.12 88 HIS A C 1
ATOM 724 O O . HIS A 1 88 ? 9.029 -2.110 -12.348 1.00 93.12 88 HIS A O 1
ATOM 730 N N . HIS A 1 89 ? 10.481 -0.395 -12.478 1.00 91.69 89 HIS A N 1
ATOM 731 C CA . HIS A 1 89 ? 9.482 0.677 -12.629 1.00 91.69 89 HIS A CA 1
ATOM 732 C C . HIS A 1 89 ? 8.341 0.376 -13.622 1.00 91.69 89 HIS A C 1
ATOM 734 O O . HIS A 1 89 ? 7.203 0.743 -13.372 1.00 91.69 89 HIS A O 1
ATOM 740 N N . LYS A 1 90 ? 8.589 -0.367 -14.711 1.00 93.31 90 LYS A N 1
ATOM 741 C CA . LYS A 1 90 ? 7.561 -0.753 -15.696 1.00 93.31 90 LYS A CA 1
ATOM 742 C C . LYS A 1 90 ? 6.389 -1.538 -15.104 1.00 93.31 90 LYS A C 1
ATOM 744 O O . LYS A 1 90 ? 5.320 -1.542 -15.694 1.00 93.31 90 LYS A O 1
ATOM 749 N N . LEU A 1 91 ? 6.597 -2.221 -13.979 1.00 95.19 91 LEU A N 1
ATOM 750 C CA . LEU A 1 91 ? 5.560 -2.980 -13.278 1.00 95.19 91 LEU A CA 1
ATOM 751 C C . LEU A 1 91 ? 4.940 -2.190 -12.123 1.00 95.19 91 LEU A C 1
ATOM 753 O O . LEU A 1 91 ? 4.011 -2.679 -11.486 1.00 95.19 91 LEU A O 1
ATOM 757 N N . LEU A 1 92 ? 5.464 -1.003 -11.811 1.00 94.75 92 LEU A N 1
ATOM 758 C CA . LEU A 1 92 ? 5.144 -0.283 -10.586 1.00 94.75 92 LEU A CA 1
ATOM 759 C C . LEU A 1 92 ? 3.682 0.155 -10.563 1.00 94.75 92 LEU A C 1
ATOM 761 O O . LEU A 1 92 ? 2.997 -0.114 -9.579 1.00 94.75 92 LEU A O 1
ATOM 765 N N . VAL A 1 93 ? 3.203 0.781 -11.642 1.00 94.81 93 VAL A N 1
ATOM 766 C CA . VAL A 1 93 ? 1.817 1.266 -11.749 1.00 94.81 93 VAL A CA 1
ATOM 767 C C . VAL A 1 93 ? 0.836 0.104 -11.600 1.00 94.81 93 VAL A C 1
ATOM 769 O O . VAL A 1 93 ? -0.018 0.127 -10.715 1.00 94.81 93 VAL A O 1
ATOM 772 N N . ASP A 1 94 ? 1.018 -0.958 -12.387 1.00 96.50 94 ASP A N 1
ATOM 773 C CA . ASP A 1 94 ? 0.155 -2.143 -12.349 1.00 96.50 94 ASP A CA 1
ATOM 774 C C . ASP A 1 94 ? 0.173 -2.830 -10.977 1.00 96.50 94 ASP A C 1
ATOM 776 O O . ASP A 1 94 ? -0.869 -3.232 -10.450 1.00 96.50 94 ASP A O 1
ATOM 780 N N . THR A 1 95 ? 1.356 -2.946 -10.366 1.00 96.56 95 THR A N 1
ATOM 781 C CA . THR A 1 95 ? 1.505 -3.562 -9.042 1.00 96.56 95 THR A CA 1
ATOM 782 C C . THR A 1 95 ? 0.836 -2.709 -7.971 1.00 96.56 95 THR A C 1
ATOM 784 O O . THR A 1 95 ? 0.108 -3.251 -7.142 1.00 96.56 95 THR A O 1
ATOM 787 N N . THR A 1 96 ? 1.018 -1.388 -8.016 1.00 95.88 96 THR A N 1
ATOM 788 C CA . THR A 1 96 ? 0.421 -0.441 -7.065 1.00 95.88 96 THR A CA 1
ATOM 789 C C . THR A 1 96 ? -1.097 -0.480 -7.157 1.00 95.88 96 THR A C 1
ATOM 791 O O . THR A 1 96 ? -1.753 -0.730 -6.150 1.00 95.88 96 THR A O 1
ATOM 794 N N . ASN A 1 97 ? -1.655 -0.335 -8.361 1.00 95.44 97 ASN A N 1
ATOM 795 C CA . ASN A 1 97 ? -3.100 -0.351 -8.585 1.00 95.44 97 ASN A CA 1
ATOM 796 C C . ASN A 1 97 ? -3.725 -1.662 -8.103 1.00 95.44 97 ASN A C 1
ATOM 798 O O . ASN A 1 97 ? -4.712 -1.651 -7.370 1.00 95.44 97 ASN A O 1
ATOM 802 N N . SER A 1 98 ? -3.104 -2.796 -8.437 1.00 96.50 98 SER A N 1
ATOM 803 C CA . SER A 1 98 ? -3.598 -4.102 -8.004 1.00 96.50 98 SER A CA 1
ATOM 804 C C . SER A 1 98 ? -3.525 -4.289 -6.483 1.00 96.50 98 SER A C 1
ATOM 806 O O . SER A 1 98 ? -4.430 -4.882 -5.902 1.00 96.50 98 SER A O 1
ATOM 808 N N . VAL A 1 99 ? -2.473 -3.797 -5.820 1.00 96.88 99 VAL A N 1
ATOM 809 C CA . VAL A 1 99 ? -2.366 -3.831 -4.352 1.00 96.88 99 VAL A CA 1
ATOM 810 C C . VAL A 1 99 ? -3.428 -2.938 -3.715 1.00 96.88 99 VAL A C 1
ATOM 812 O O . VAL A 1 99 ? -4.117 -3.392 -2.803 1.00 96.88 99 VAL A O 1
ATOM 815 N N . CYS A 1 100 ? -3.590 -1.703 -4.193 1.00 95.38 100 CYS A N 1
ATOM 816 C CA . CYS A 1 100 ? -4.583 -0.764 -3.676 1.00 95.38 100 CYS A CA 1
ATOM 817 C C . CYS A 1 100 ? -6.004 -1.319 -3.812 1.00 95.38 100 CYS A C 1
ATOM 819 O O . CYS A 1 100 ? -6.733 -1.337 -2.826 1.00 95.38 100 CYS A O 1
ATOM 821 N N . GLU A 1 101 ? -6.367 -1.884 -4.967 1.00 96.56 101 GLU A N 1
ATOM 822 C CA . GLU A 1 101 ? -7.682 -2.501 -5.177 1.00 96.56 101 GLU A CA 1
ATOM 823 C C . GLU A 1 101 ? -7.946 -3.653 -4.191 1.00 96.56 101 GLU A C 1
ATOM 825 O O . GLU A 1 101 ? -9.010 -3.730 -3.570 1.00 96.56 101 GLU A O 1
ATOM 830 N N . LEU A 1 102 ? -6.965 -4.542 -3.996 1.00 97.44 102 LEU A N 1
ATOM 831 C CA . LEU A 1 102 ? -7.091 -5.654 -3.051 1.00 97.44 102 LEU A CA 1
ATOM 832 C C . LEU A 1 102 ? -7.283 -5.156 -1.616 1.00 97.44 102 LEU A C 1
ATOM 834 O O . LEU A 1 102 ? -8.136 -5.672 -0.891 1.00 97.44 102 LEU A O 1
ATOM 838 N N . VAL A 1 103 ? -6.501 -4.159 -1.199 1.00 96.75 103 VAL A N 1
ATOM 839 C CA . VAL A 1 103 ? -6.583 -3.611 0.159 1.00 96.75 103 VAL A CA 1
ATOM 840 C C . VAL A 1 103 ? -7.886 -2.851 0.360 1.00 96.75 103 VAL A C 1
ATOM 842 O O . VAL A 1 103 ? -8.521 -3.032 1.393 1.00 96.75 103 VAL A O 1
ATOM 845 N N . GLU A 1 104 ? -8.329 -2.073 -0.624 1.00 96.25 104 GLU A N 1
ATOM 846 C CA . GLU A 1 104 ? -9.622 -1.395 -0.588 1.00 96.25 104 GLU A CA 1
ATOM 847 C C . GLU A 1 104 ? -10.789 -2.370 -0.451 1.00 96.25 104 GLU A C 1
ATOM 849 O O . GLU A 1 104 ? -11.728 -2.110 0.298 1.00 96.25 104 GLU A O 1
ATOM 854 N N . ASN A 1 105 ? -10.752 -3.503 -1.152 1.00 97.31 105 ASN A N 1
ATOM 855 C CA . ASN A 1 105 ? -11.787 -4.524 -1.010 1.00 97.31 105 ASN A CA 1
ATOM 856 C C . ASN A 1 105 ? -11.774 -5.118 0.405 1.00 97.31 105 ASN A C 1
ATOM 858 O O . ASN A 1 105 ? -12.825 -5.257 1.029 1.00 97.31 105 ASN A O 1
ATOM 862 N N . ILE A 1 106 ? -10.588 -5.389 0.959 1.00 97.31 106 ILE A N 1
ATOM 863 C CA . ILE A 1 106 ? -10.438 -5.864 2.340 1.00 97.31 106 ILE A CA 1
ATOM 864 C C . ILE A 1 106 ? -10.994 -4.850 3.344 1.00 97.31 106 ILE A C 1
ATOM 866 O O . ILE A 1 106 ? -11.682 -5.248 4.282 1.00 97.31 106 ILE A O 1
ATOM 870 N N . THR A 1 107 ? -10.687 -3.564 3.187 1.00 96.25 107 THR A N 1
ATOM 871 C CA . THR A 1 107 ? -11.116 -2.526 4.133 1.00 96.25 107 THR A CA 1
ATOM 872 C C . THR A 1 107 ? -12.613 -2.265 4.028 1.00 96.25 107 THR A C 1
ATOM 874 O O . THR A 1 107 ? -13.265 -2.172 5.064 1.00 96.25 107 THR A O 1
ATOM 877 N N . LYS A 1 108 ? -13.182 -2.265 2.814 1.00 96.69 108 LYS A N 1
ATOM 878 C CA . LYS A 1 108 ? -14.636 -2.186 2.583 1.00 96.69 108 LYS A CA 1
ATOM 879 C C . LYS A 1 108 ? -15.375 -3.369 3.213 1.00 96.69 108 LYS A C 1
ATOM 881 O O . LYS A 1 108 ? -16.375 -3.166 3.891 1.00 96.69 108 LYS A O 1
ATOM 886 N N . GLU A 1 109 ? -14.880 -4.596 3.041 1.00 97.38 109 GLU A N 1
ATOM 887 C CA . GLU A 1 109 ? -15.487 -5.794 3.645 1.00 97.38 109 GLU A CA 1
ATOM 888 C C . GLU A 1 109 ? -15.455 -5.788 5.180 1.00 97.38 109 GLU A C 1
ATOM 890 O O . GLU A 1 109 ? -16.321 -6.389 5.815 1.00 97.38 109 GLU A O 1
ATOM 895 N N . LEU A 1 110 ? -14.445 -5.149 5.773 1.00 96.06 110 LEU A N 1
ATOM 896 C CA . LEU A 1 110 ? -14.251 -5.082 7.222 1.00 96.06 110 LEU A CA 1
ATOM 897 C C . LEU A 1 110 ? -14.794 -3.793 7.857 1.00 96.06 110 LEU A C 1
ATOM 899 O O . LEU A 1 110 ? -14.616 -3.620 9.061 1.00 96.06 110 LEU A O 1
ATOM 903 N N . ASP A 1 111 ? -15.437 -2.918 7.076 1.00 95.88 111 ASP A N 1
ATOM 904 C CA . ASP A 1 111 ? -15.930 -1.602 7.511 1.00 95.88 111 ASP A CA 1
ATOM 905 C C . ASP A 1 111 ? -14.834 -0.741 8.176 1.00 95.88 111 ASP A C 1
ATOM 907 O O . ASP A 1 111 ? -15.002 -0.187 9.261 1.00 95.88 111 ASP A O 1
ATOM 911 N N . LEU A 1 112 ? -13.661 -0.680 7.535 1.00 96.00 112 LEU A N 1
ATOM 912 C CA . LEU A 1 112 ? -12.498 0.087 7.991 1.00 96.00 112 LEU A CA 1
ATOM 913 C C . LEU A 1 112 ? -12.231 1.286 7.081 1.00 96.00 112 LEU A C 1
ATOM 915 O O . LEU A 1 112 ? -12.386 1.195 5.861 1.00 96.00 112 LEU A O 1
ATOM 919 N N . GLN A 1 113 ? -11.721 2.376 7.655 1.00 95.25 113 GLN A N 1
ATOM 920 C CA . GLN A 1 113 ? -11.380 3.595 6.914 1.00 95.25 113 GLN A CA 1
ATOM 921 C C . GLN A 1 113 ? -9.931 4.028 7.187 1.00 95.25 113 GLN A C 1
ATOM 923 O O . GLN A 1 113 ? -9.695 5.029 7.870 1.00 95.25 113 GLN A O 1
ATOM 928 N N . PRO A 1 114 ? -8.925 3.291 6.674 1.00 95.50 114 PRO A N 1
ATOM 929 C CA . PRO A 1 114 ? -7.541 3.681 6.880 1.00 95.50 114 PRO A CA 1
ATOM 930 C C . PRO A 1 114 ? -7.195 4.966 6.130 1.00 95.50 114 PRO A C 1
ATOM 932 O O . PRO A 1 114 ? -7.649 5.204 5.012 1.00 95.50 114 PRO A O 1
ATOM 935 N N . THR A 1 115 ? -6.277 5.740 6.699 1.00 95.00 115 THR A N 1
ATOM 936 C CA . THR A 1 115 ? -5.535 6.746 5.938 1.00 95.00 115 THR A CA 1
ATOM 937 C C . THR A 1 115 ? -4.481 6.052 5.082 1.00 95.00 115 THR A C 1
ATOM 939 O O . THR A 1 115 ? -3.694 5.250 5.595 1.00 95.00 115 THR A O 1
ATOM 942 N N . PHE A 1 116 ? -4.460 6.378 3.793 1.00 94.00 116 PHE A N 1
ATOM 943 C CA . PHE A 1 116 ? -3.518 5.851 2.813 1.00 94.00 116 PHE A CA 1
ATOM 944 C C . PHE A 1 116 ? -2.413 6.866 2.514 1.00 94.00 116 PHE A C 1
ATOM 946 O O . PHE A 1 116 ? -2.680 8.052 2.342 1.00 94.00 116 PHE A O 1
ATOM 953 N N . THR A 1 117 ? -1.174 6.390 2.427 1.00 93.88 117 THR A N 1
ATOM 954 C CA . THR A 1 117 ? -0.031 7.173 1.942 1.00 93.88 117 THR A CA 1
ATOM 955 C C . THR A 1 117 ? 0.813 6.322 1.002 1.00 93.88 117 THR A C 1
ATOM 957 O O . THR A 1 117 ? 1.052 5.147 1.297 1.00 93.88 117 THR A O 1
ATOM 960 N N . PHE A 1 118 ? 1.301 6.931 -0.075 1.00 93.94 118 PHE A N 1
ATOM 961 C CA . PHE A 1 118 ? 2.155 6.318 -1.089 1.00 93.94 118 PHE A CA 1
ATOM 962 C C . PHE A 1 118 ? 3.499 7.053 -1.166 1.00 93.94 118 PHE A C 1
ATOM 964 O O . PHE A 1 118 ? 3.562 8.254 -0.911 1.00 93.94 118 PHE A O 1
ATOM 971 N N . GLY A 1 119 ? 4.565 6.347 -1.537 1.00 92.88 119 GLY A N 1
ATOM 972 C CA . GLY A 1 119 ? 5.843 6.968 -1.871 1.00 92.88 119 GLY A CA 1
ATOM 973 C C . GLY A 1 119 ? 6.712 6.083 -2.758 1.00 92.88 119 GLY A C 1
ATOM 974 O O . GLY A 1 119 ? 6.720 4.861 -2.606 1.00 92.88 119 GLY A O 1
ATOM 975 N N . PHE A 1 120 ? 7.468 6.708 -3.659 1.00 93.81 120 PHE A N 1
ATOM 976 C CA . PHE A 1 120 ? 8.515 6.041 -4.431 1.00 93.81 120 PHE A CA 1
ATOM 977 C C . PHE A 1 120 ? 9.745 5.738 -3.568 1.00 93.81 120 PHE A C 1
ATOM 979 O O . PHE A 1 120 ? 10.041 6.445 -2.603 1.00 93.81 120 PHE A O 1
ATOM 986 N N . LEU A 1 121 ? 10.470 4.679 -3.926 1.00 92.12 121 LEU A N 1
ATOM 987 C CA . LEU A 1 121 ? 11.734 4.282 -3.307 1.00 92.12 121 LEU A CA 1
ATOM 988 C C . LEU A 1 121 ? 12.860 4.299 -4.348 1.00 92.12 121 LEU A C 1
ATOM 990 O O . LEU A 1 121 ? 12.630 3.999 -5.517 1.00 92.12 121 LEU A O 1
ATOM 994 N N . GLY A 1 122 ? 14.087 4.597 -3.915 1.00 77.88 122 GLY A N 1
ATOM 995 C CA . GLY A 1 122 ? 15.300 4.465 -4.738 1.00 77.88 122 GLY A CA 1
ATOM 996 C C . GLY A 1 122 ? 15.659 5.675 -5.610 1.00 77.88 122 GLY A C 1
ATOM 997 O O . GLY A 1 122 ? 16.780 5.751 -6.097 1.00 77.88 122 GLY A O 1
ATOM 998 N N . SER A 1 123 ? 14.778 6.663 -5.747 1.00 61.84 123 SER A N 1
ATOM 999 C CA . SER A 1 123 ? 15.080 7.920 -6.434 1.00 61.84 123 SER A CA 1
ATOM 1000 C C . SER A 1 123 ? 15.492 8.992 -5.421 1.00 61.84 123 SER A C 1
ATOM 1002 O O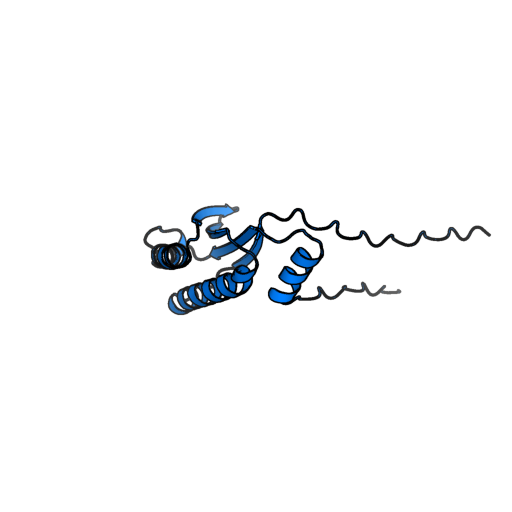 . SER A 1 123 ? 14.681 9.393 -4.585 1.00 61.84 123 SER A O 1
ATOM 1004 N N . ASN A 1 124 ? 16.732 9.494 -5.506 1.00 61.81 124 ASN A N 1
ATOM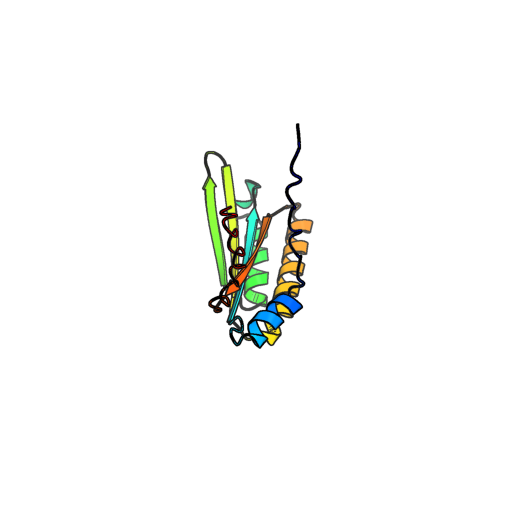 1005 C CA . ASN A 1 124 ? 16.973 10.875 -5.081 1.00 61.81 124 ASN A CA 1
ATOM 1006 C C . ASN A 1 124 ? 16.059 11.720 -5.972 1.00 61.81 124 ASN A C 1
ATOM 1008 O O . ASN A 1 124 ? 16.206 11.626 -7.192 1.00 61.81 124 ASN A O 1
ATOM 1012 N N . PRO A 1 125 ? 15.070 12.438 -5.418 1.00 59.25 125 PRO A N 1
ATOM 1013 C CA . PRO A 1 125 ? 14.183 13.222 -6.255 1.00 59.25 125 PRO A CA 1
ATOM 1014 C C . PRO A 1 125 ? 15.024 14.206 -7.080 1.00 59.25 125 PRO A C 1
ATOM 1016 O O . PRO A 1 125 ? 16.045 14.687 -6.566 1.00 59.25 125 PRO A O 1
ATOM 1019 N N . PRO A 1 126 ? 14.641 14.492 -8.339 1.00 57.16 126 PRO A N 1
ATOM 1020 C CA . PRO A 1 126 ? 15.245 15.603 -9.052 1.00 57.16 126 PRO A CA 1
ATOM 1021 C C . PRO A 1 126 ? 15.112 16.853 -8.167 1.00 57.16 126 PRO A C 1
ATOM 1023 O O . PRO A 1 126 ? 14.132 16.962 -7.416 1.00 57.16 126 PRO A O 1
ATOM 1026 N N . PRO A 1 127 ? 16.119 17.743 -8.155 1.00 57.53 127 PRO A N 1
ATOM 1027 C CA . PRO A 1 127 ? 16.029 18.972 -7.385 1.00 57.53 127 PRO A CA 1
ATOM 1028 C C . PRO A 1 127 ? 14.737 19.679 -7.790 1.00 57.53 127 PRO A C 1
ATOM 1030 O O . PRO A 1 127 ? 14.512 19.927 -8.972 1.00 57.53 127 PRO A O 1
ATOM 1033 N N . VAL A 1 128 ? 13.865 19.935 -6.815 1.00 62.28 128 VAL A N 1
ATOM 1034 C CA . VAL A 1 128 ? 12.708 20.802 -7.030 1.00 62.28 128 VAL A CA 1
ATOM 1035 C C . VAL A 1 128 ? 13.307 22.142 -7.437 1.00 62.28 128 VAL A C 1
ATOM 1037 O O . VAL A 1 128 ? 14.102 22.683 -6.667 1.00 62.28 128 VAL A O 1
ATOM 1040 N N . GLU A 1 129 ? 13.033 22.623 -8.652 1.00 51.16 129 GLU A N 1
ATOM 1041 C CA . GLU A 1 129 ? 13.436 23.974 -9.038 1.00 51.16 129 GLU A CA 1
ATOM 1042 C C . GLU A 1 129 ? 12.814 24.924 -8.011 1.00 51.16 129 GLU A C 1
ATOM 1044 O O . GLU A 1 129 ? 11.594 25.089 -7.951 1.00 51.16 129 GLU A O 1
ATOM 1049 N N . GLU A 1 130 ? 13.647 25.486 -7.132 1.00 44.56 130 GLU A N 1
ATOM 1050 C CA . GLU A 1 130 ? 13.264 26.658 -6.364 1.00 44.56 130 GLU A CA 1
ATOM 1051 C C . GLU A 1 130 ? 12.930 27.711 -7.417 1.00 44.56 130 GLU A C 1
ATOM 1053 O O . GLU A 1 130 ? 13.808 28.131 -8.168 1.00 44.56 130 GLU A O 1
ATOM 1058 N N . VAL A 1 131 ? 11.651 28.073 -7.535 1.00 45.31 131 VAL A N 1
ATOM 1059 C CA . VAL A 1 131 ? 11.248 29.257 -8.292 1.00 45.31 131 VAL A CA 1
ATOM 1060 C C . VAL A 1 131 ? 12.065 30.399 -7.707 1.00 45.31 131 VAL A C 1
ATOM 1062 O O . VAL A 1 131 ? 11.824 30.807 -6.569 1.00 45.31 131 VAL A O 1
ATOM 1065 N N . GLU A 1 132 ? 13.088 30.842 -8.442 1.00 42.88 132 GLU A N 1
ATOM 1066 C CA . GLU A 1 132 ? 13.841 32.040 -8.109 1.00 42.88 132 GLU A CA 1
ATOM 1067 C C . GLU A 1 132 ? 12.796 33.140 -7.957 1.00 42.88 132 GLU A C 1
ATOM 1069 O O . GLU A 1 132 ? 12.144 33.542 -8.921 1.00 42.88 132 GLU A O 1
ATOM 1074 N N . SER A 1 133 ? 12.555 33.566 -6.717 1.00 42.56 133 SER A N 1
ATOM 1075 C CA . SER A 1 133 ? 11.793 34.773 -6.462 1.00 42.56 133 SER A CA 1
ATOM 1076 C C . SER A 1 133 ? 12.554 35.883 -7.169 1.00 42.56 133 SER A C 1
ATOM 1078 O O . SER A 1 133 ? 13.633 36.254 -6.699 1.00 42.56 133 SER A O 1
ATOM 1080 N N . GLU A 1 134 ? 12.038 36.331 -8.317 1.00 41.44 134 GLU A N 1
ATOM 1081 C CA . GLU A 1 134 ? 12.579 37.469 -9.049 1.00 41.44 134 GLU A CA 1
ATOM 1082 C C . GLU A 1 134 ? 12.847 38.579 -8.037 1.00 41.44 134 GLU A C 1
ATOM 1084 O O . GLU A 1 134 ? 11.973 38.949 -7.242 1.00 41.44 134 GLU A O 1
ATOM 1089 N N . GLU A 1 135 ? 14.109 39.004 -8.010 1.00 43.78 135 GLU A N 1
ATOM 1090 C CA . GLU A 1 135 ? 14.617 40.046 -7.142 1.00 43.78 135 GLU A CA 1
ATOM 1091 C C . GLU A 1 135 ? 13.629 41.212 -7.162 1.00 43.78 135 GLU A C 1
ATOM 1093 O O . GLU A 1 135 ? 13.272 41.734 -8.220 1.00 43.78 135 GLU A O 1
ATOM 1098 N N . ALA A 1 136 ? 13.145 41.592 -5.979 1.00 44.09 136 ALA A N 1
ATOM 1099 C CA . ALA A 1 136 ? 12.479 42.865 -5.816 1.00 44.09 136 ALA A CA 1
ATOM 1100 C C . ALA A 1 136 ? 13.494 43.930 -6.235 1.00 44.09 136 ALA A C 1
ATOM 1102 O O . ALA A 1 136 ? 14.417 44.223 -5.476 1.00 44.09 136 ALA A O 1
ATOM 1103 N N . ASP A 1 137 ? 13.345 44.443 -7.458 1.00 40.78 137 ASP A N 1
ATOM 1104 C CA . ASP A 1 137 ? 14.026 45.644 -7.911 1.00 40.78 137 ASP A CA 1
ATOM 1105 C C . ASP A 1 137 ? 13.732 46.724 -6.866 1.00 40.78 137 ASP A C 1
ATOM 1107 O O . ASP A 1 137 ? 12.611 47.227 -6.731 1.00 40.78 137 ASP A O 1
ATOM 1111 N N . ASP A 1 138 ? 14.756 47.004 -6.062 1.00 46.00 138 ASP A N 1
ATOM 1112 C CA . ASP A 1 138 ? 14.851 48.167 -5.203 1.00 46.00 138 ASP A CA 1
ATOM 1113 C C . ASP A 1 138 ? 14.667 49.394 -6.105 1.00 46.00 138 ASP A C 1
ATOM 1115 O O . ASP A 1 138 ? 15.609 49.869 -6.746 1.00 46.00 138 ASP A O 1
ATOM 1119 N N . ASP A 1 139 ? 13.438 49.915 -6.141 1.00 44.88 139 ASP A N 1
ATOM 1120 C CA . ASP A 1 139 ? 13.095 51.245 -6.643 1.00 44.88 139 ASP A CA 1
ATOM 1121 C C . ASP A 1 139 ? 13.770 52.297 -5.732 1.00 44.88 139 ASP A C 1
ATOM 1123 O O . ASP A 1 139 ? 13.174 52.962 -4.881 1.00 44.88 139 ASP A O 1
ATOM 1127 N N . LEU A 1 140 ? 15.084 52.424 -5.894 1.00 47.91 140 LEU A N 1
ATOM 1128 C CA . LEU A 1 140 ? 15.828 53.651 -5.678 1.00 47.91 140 LEU A CA 1
ATOM 1129 C C . LEU A 1 140 ? 15.434 54.591 -6.816 1.00 47.91 140 LEU A C 1
ATOM 1131 O O . LEU A 1 140 ? 15.917 54.380 -7.918 1.00 47.91 140 LEU A O 1
ATOM 1135 N N . PHE A 1 141 ? 14.573 55.582 -6.554 1.00 48.19 141 PHE A N 1
ATOM 1136 C CA . PHE A 1 141 ? 14.741 57.014 -6.887 1.00 48.19 141 PHE A CA 1
ATOM 1137 C C . PHE A 1 141 ? 13.557 57.851 -6.379 1.00 48.19 141 PHE A C 1
ATOM 1139 O O . PHE A 1 141 ? 12.400 57.594 -6.775 1.00 48.19 141 PHE A O 1
#

pLDDT: mean 83.79, std 19.28, range [35.97, 97.88]